Protein AF-A0A949ETJ1-F1 (afdb_monomer)

Structure (mmCIF, N/CA/C/O backbone):
data_AF-A0A949ETJ1-F1
#
_entry.id   AF-A0A949ETJ1-F1
#
loop_
_atom_site.group_PDB
_atom_site.id
_atom_site.type_symbol
_atom_site.label_atom_id
_atom_site.label_alt_id
_atom_site.label_comp_id
_atom_site.label_asym_id
_atom_site.label_entity_id
_atom_site.label_seq_id
_atom_site.pdbx_PDB_ins_code
_atom_site.Cartn_x
_atom_site.Cartn_y
_atom_site.Cartn_z
_atom_site.occupancy
_atom_site.B_iso_or_equiv
_atom_site.auth_seq_id
_atom_site.auth_comp_id
_atom_site.auth_asym_id
_atom_site.auth_atom_id
_atom_site.pdbx_PDB_model_num
ATOM 1 N N . PHE A 1 1 ? -1.949 -2.249 -16.784 1.00 83.88 1 PHE A N 1
ATOM 2 C CA . PHE A 1 1 ? -0.518 -2.565 -16.610 1.00 83.88 1 PHE A CA 1
ATOM 3 C C . PHE A 1 1 ? -0.394 -3.778 -15.706 1.00 83.88 1 PHE A C 1
ATOM 5 O O . PHE A 1 1 ? -0.874 -3.738 -14.574 1.00 83.88 1 PHE A O 1
ATOM 12 N N . ASP A 1 2 ? 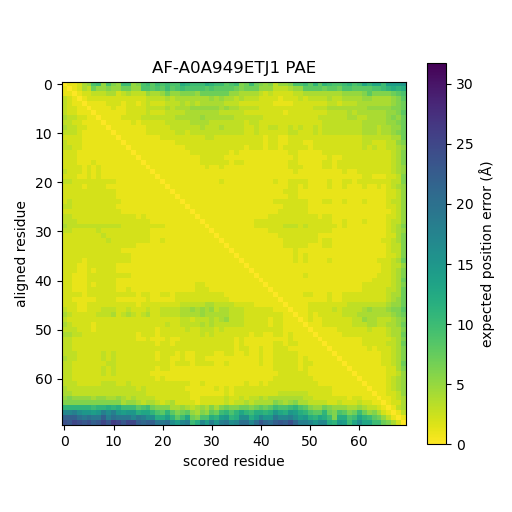0.206 -4.834 -16.227 1.00 91.00 2 ASP A N 1
ATOM 13 C CA . ASP A 1 2 ? 0.381 -6.168 -15.641 1.00 91.00 2 ASP A CA 1
ATOM 14 C C . ASP A 1 2 ? 1.839 -6.471 -15.243 1.00 91.00 2 ASP A C 1
ATOM 16 O O . ASP A 1 2 ? 2.090 -7.457 -14.557 1.00 91.00 2 ASP A O 1
ATOM 20 N N . GLY A 1 3 ? 2.789 -5.601 -15.599 1.00 93.62 3 GLY A N 1
ATOM 21 C CA . GLY A 1 3 ? 4.198 -5.749 -15.238 1.00 93.62 3 GLY A CA 1
ATOM 22 C C . GLY A 1 3 ? 4.545 -5.386 -13.788 1.00 93.62 3 GLY A C 1
ATOM 23 O O . GLY A 1 3 ? 3.699 -4.987 -12.982 1.00 93.62 3 GLY A O 1
ATOM 24 N N . VAL A 1 4 ? 5.842 -5.485 -13.489 1.00 96.62 4 VAL A N 1
ATOM 25 C CA . VAL A 1 4 ? 6.458 -5.089 -12.214 1.00 96.62 4 VAL A CA 1
ATOM 26 C C . VAL A 1 4 ? 7.217 -3.764 -12.354 1.00 96.62 4 VAL A C 1
ATOM 28 O O . VAL A 1 4 ? 7.716 -3.413 -13.421 1.00 96.62 4 VAL A O 1
ATOM 31 N N . LEU A 1 5 ? 7.338 -3.035 -11.251 1.00 96.81 5 LEU A N 1
ATOM 32 C CA . LEU A 1 5 ? 8.181 -1.860 -11.063 1.00 96.81 5 LEU A CA 1
ATOM 33 C C . LEU A 1 5 ? 9.341 -2.214 -10.130 1.00 96.81 5 LEU A C 1
ATOM 35 O O . LEU A 1 5 ? 9.322 -1.941 -8.931 1.00 96.81 5 LEU A O 1
ATOM 39 N N . LEU A 1 6 ? 10.383 -2.809 -10.705 1.00 93.62 6 LEU A N 1
ATOM 40 C CA . LEU A 1 6 ? 11.583 -3.196 -9.968 1.00 93.62 6 LEU A CA 1
ATOM 41 C C . LEU A 1 6 ? 12.218 -1.985 -9.265 1.00 93.62 6 LEU A C 1
ATOM 43 O O . LEU A 1 6 ? 12.510 -0.966 -9.899 1.00 93.62 6 LEU A O 1
ATOM 47 N N . TRP A 1 7 ? 12.510 -2.126 -7.970 1.00 93.88 7 TRP A N 1
ATOM 48 C CA . TRP A 1 7 ? 13.176 -1.104 -7.149 1.00 93.88 7 TRP A CA 1
ATOM 49 C C . TRP A 1 7 ? 14.564 -0.679 -7.663 1.00 93.88 7 TRP A C 1
ATOM 51 O O . TRP A 1 7 ? 15.010 0.454 -7.437 1.00 93.88 7 TRP A O 1
ATOM 61 N N . GLY A 1 8 ? 15.254 -1.588 -8.362 1.00 95.06 8 GLY A N 1
ATOM 62 C CA . GLY A 1 8 ? 16.561 -1.335 -8.971 1.00 95.06 8 GLY A CA 1
ATOM 63 C C . GLY A 1 8 ? 16.538 -0.210 -10.010 1.00 95.06 8 GLY A C 1
ATOM 64 O O . GLY A 1 8 ? 17.524 0.508 -10.151 1.00 95.06 8 GLY A O 1
ATOM 65 N N . HIS A 1 9 ? 15.399 0.019 -10.671 1.00 96.38 9 HIS A N 1
ATOM 66 C CA . HIS A 1 9 ? 15.237 1.135 -11.598 1.00 96.38 9 HIS A CA 1
ATOM 67 C C . HIS A 1 9 ? 14.933 2.409 -10.811 1.00 96.38 9 HIS A C 1
ATOM 69 O O . HIS A 1 9 ? 13.839 2.587 -10.275 1.00 96.38 9 HIS A O 1
ATOM 75 N N . ILE A 1 10 ? 15.908 3.317 -10.753 1.00 96.94 10 ILE A N 1
ATOM 76 C CA . ILE A 1 10 ? 15.852 4.506 -9.893 1.00 96.94 10 ILE A CA 1
ATOM 77 C C . ILE A 1 10 ? 14.605 5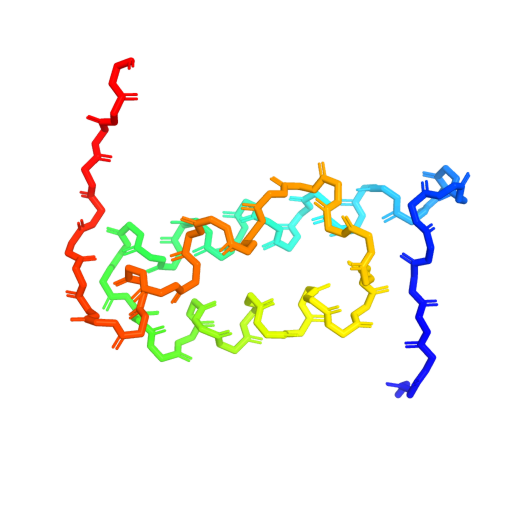.375 -10.128 1.00 96.94 10 ILE A C 1
ATOM 79 O O . ILE A 1 10 ? 14.025 5.881 -9.168 1.00 96.94 10 ILE A O 1
ATOM 83 N N . ASN A 1 11 ? 14.131 5.452 -11.373 1.00 97.81 11 ASN A N 1
ATOM 84 C CA . ASN A 1 11 ? 12.956 6.235 -11.760 1.00 97.81 11 ASN A CA 1
ATOM 85 C C . ASN A 1 11 ? 11.627 5.666 -11.230 1.00 97.81 11 ASN A C 1
ATOM 87 O O . ASN A 1 11 ? 10.646 6.398 -11.155 1.00 97.81 11 ASN A O 1
ATOM 91 N N . ASN A 1 12 ? 11.582 4.400 -10.799 1.00 97.50 12 ASN A N 1
ATOM 92 C CA . ASN A 1 12 ? 10.385 3.807 -10.190 1.00 97.50 12 ASN A CA 1
ATOM 93 C C . ASN A 1 12 ? 10.213 4.221 -8.722 1.00 97.50 12 ASN A C 1
ATOM 95 O O . ASN A 1 12 ? 9.105 4.200 -8.182 1.00 97.50 12 ASN A O 1
ATOM 99 N N . ARG A 1 13 ? 11.309 4.587 -8.046 1.00 97.56 13 ARG A N 1
ATOM 100 C CA . ARG A 1 13 ? 11.321 4.806 -6.593 1.00 97.56 13 ARG A CA 1
ATOM 101 C C . ARG A 1 13 ? 10.393 5.933 -6.137 1.00 97.56 13 ARG A C 1
ATOM 103 O O . ARG A 1 13 ? 9.723 5.713 -5.128 1.00 97.56 13 ARG A O 1
ATOM 110 N N . PRO A 1 14 ? 10.306 7.095 -6.818 1.00 98.25 14 PRO A N 1
ATOM 111 C CA . PRO A 1 14 ? 9.380 8.151 -6.413 1.00 98.25 14 PRO A CA 1
ATOM 112 C C . PRO A 1 14 ? 7.926 7.670 -6.385 1.00 98.25 14 PRO A C 1
ATOM 114 O O . PRO A 1 14 ? 7.228 7.891 -5.399 1.00 98.25 14 PRO A O 1
ATOM 117 N N . PHE A 1 15 ? 7.496 6.932 -7.413 1.00 97.88 15 PHE A N 1
ATOM 118 C CA . PHE A 1 15 ? 6.141 6.389 -7.482 1.00 97.88 15 PHE A CA 1
ATOM 119 C C . PHE A 1 15 ? 5.875 5.365 -6.371 1.00 97.88 15 PHE A C 1
ATOM 121 O O . PHE A 1 15 ? 4.895 5.490 -5.639 1.00 97.88 15 PHE A O 1
ATOM 128 N N . LEU A 1 16 ? 6.776 4.395 -6.177 1.00 98.00 16 LEU A N 1
ATOM 129 C CA . LEU A 1 16 ? 6.619 3.385 -5.126 1.00 98.00 16 LEU A CA 1
ATOM 130 C C . LEU A 1 16 ? 6.637 3.999 -3.710 1.00 98.00 16 LEU A C 1
ATOM 132 O O . LEU A 1 16 ? 5.918 3.537 -2.830 1.00 98.00 16 LEU A O 1
ATOM 136 N N . ARG A 1 17 ? 7.443 5.046 -3.474 1.00 98.38 17 ARG A N 1
ATOM 137 C CA . ARG A 1 17 ? 7.445 5.794 -2.202 1.00 98.38 17 ARG A CA 1
ATOM 138 C C . ARG A 1 17 ? 6.135 6.551 -1.991 1.00 98.38 17 ARG A C 1
ATOM 140 O O . ARG A 1 17 ? 5.609 6.524 -0.886 1.00 98.38 17 ARG A O 1
ATOM 147 N N . CYS A 1 18 ? 5.604 7.178 -3.040 1.00 98.50 18 CYS A N 1
ATOM 148 C CA . CYS A 1 18 ? 4.312 7.858 -2.986 1.00 98.50 18 CYS A CA 1
ATOM 149 C C . CYS A 1 18 ? 3.184 6.882 -2.622 1.00 98.50 18 CYS A C 1
ATOM 151 O O . CYS A 1 18 ? 2.425 7.150 -1.694 1.00 98.50 18 CYS A O 1
ATOM 153 N N . MET A 1 19 ? 3.129 5.714 -3.273 1.00 98.44 19 MET A N 1
ATOM 154 C CA . MET A 1 19 ? 2.159 4.669 -2.923 1.00 98.44 19 MET A CA 1
ATOM 155 C C . MET A 1 19 ? 2.295 4.213 -1.467 1.00 98.44 19 MET A C 1
ATOM 157 O O . MET A 1 19 ? 1.281 4.074 -0.789 1.00 98.44 19 MET A O 1
ATOM 161 N N . HIS A 1 20 ? 3.524 4.038 -0.966 1.00 98.50 20 HIS A N 1
ATOM 162 C CA . HIS A 1 20 ? 3.752 3.650 0.428 1.00 98.50 20 HIS A CA 1
ATOM 163 C C . HIS A 1 20 ? 3.160 4.670 1.402 1.00 98.50 20 HIS A C 1
ATOM 165 O O . HIS A 1 20 ? 2.351 4.318 2.256 1.00 98.50 20 HIS A O 1
ATOM 171 N N . SER A 1 21 ? 3.519 5.947 1.237 1.00 98.44 21 SER A N 1
ATOM 172 C CA . SER A 1 21 ? 2.995 7.030 2.071 1.00 98.44 21 SER A CA 1
ATOM 173 C C . SER A 1 21 ? 1.477 7.156 1.958 1.00 98.44 21 SER A C 1
ATOM 175 O O . SER A 1 21 ? 0.812 7.389 2.962 1.00 98.44 21 SER A O 1
ATOM 177 N N . TYR A 1 22 ? 0.911 6.954 0.767 1.00 98.75 22 TYR A N 1
ATOM 178 C CA . TYR A 1 22 ? -0.535 6.970 0.573 1.00 98.75 22 TYR A CA 1
ATOM 179 C C . TYR A 1 22 ? -1.238 5.834 1.330 1.00 98.75 22 TYR A C 1
ATOM 181 O O . TYR A 1 22 ? -2.198 6.100 2.052 1.00 98.75 22 TYR A O 1
ATOM 189 N N . GLY A 1 23 ? -0.730 4.600 1.243 1.00 98.62 23 GLY A N 1
ATOM 190 C CA . GLY A 1 23 ? -1.255 3.458 2.000 1.00 98.62 23 GLY A CA 1
ATOM 191 C C . GLY A 1 23 ? -1.180 3.672 3.515 1.00 98.62 23 GLY A C 1
ATOM 192 O O . GLY A 1 23 ? -2.159 3.436 4.219 1.00 98.62 23 GLY A O 1
ATOM 193 N N . LEU A 1 24 ? -0.070 4.229 4.012 1.00 98.12 24 LEU A N 1
ATOM 194 C CA . LEU A 1 24 ? 0.075 4.609 5.423 1.00 98.12 24 LEU A CA 1
ATOM 195 C C . LEU A 1 24 ? -0.950 5.669 5.854 1.00 98.12 24 LEU A C 1
ATOM 197 O O . LEU A 1 24 ? -1.546 5.545 6.921 1.00 98.12 24 LEU A O 1
AT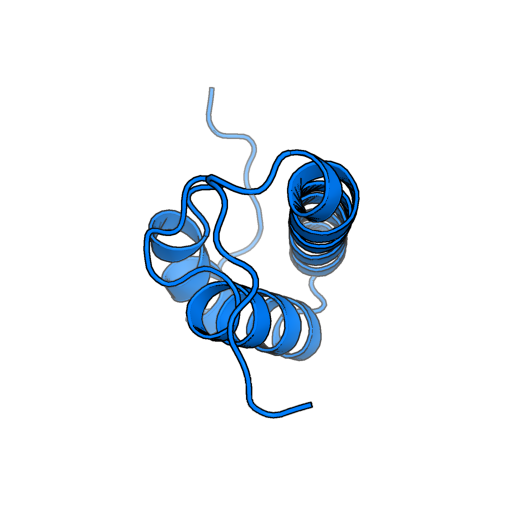OM 201 N N . CYS A 1 25 ? -1.186 6.699 5.037 1.00 98.38 25 CYS A N 1
ATOM 202 C CA . CYS A 1 25 ? -2.202 7.714 5.325 1.00 98.38 25 CYS A CA 1
ATOM 203 C C . CYS A 1 25 ? -3.613 7.115 5.362 1.00 98.38 25 CYS A C 1
ATOM 205 O O . CYS A 1 25 ? -4.386 7.439 6.259 1.00 98.38 25 CYS A O 1
ATOM 207 N N . LEU A 1 26 ? -3.952 6.233 4.418 1.00 98.75 26 LEU A N 1
ATOM 208 C CA . LEU A 1 26 ? -5.238 5.532 4.413 1.00 98.75 26 LEU A CA 1
ATOM 209 C C . LEU A 1 26 ? -5.417 4.688 5.678 1.00 98.75 26 LEU A C 1
ATOM 211 O O . LEU A 1 26 ? -6.466 4.766 6.315 1.00 98.75 26 LEU A O 1
ATOM 215 N N . TRP A 1 27 ? -4.382 3.947 6.077 1.00 98.31 27 TRP A N 1
ATOM 216 C CA . TRP A 1 27 ? -4.413 3.143 7.294 1.00 98.31 27 TRP A CA 1
ATOM 217 C C . TRP A 1 27 ? -4.603 4.008 8.548 1.00 98.31 27 TRP A C 1
ATOM 219 O O . TRP A 1 27 ? -5.504 3.741 9.342 1.00 98.31 27 TRP A O 1
ATOM 229 N N . ARG A 1 28 ? -3.854 5.112 8.679 1.00 97.56 28 ARG A N 1
ATOM 230 C CA . ARG A 1 28 ? -4.009 6.090 9.775 1.00 97.56 28 ARG A CA 1
ATOM 231 C C . ARG A 1 28 ? -5.400 6.723 9.840 1.00 97.56 28 ARG A C 1
ATOM 233 O O . ARG A 1 28 ? -5.856 7.083 10.917 1.00 97.56 28 ARG A O 1
ATOM 240 N N . LEU A 1 29 ? -6.080 6.853 8.702 1.00 98.12 29 LEU A N 1
ATOM 241 C CA . LEU A 1 29 ? -7.456 7.350 8.613 1.00 98.12 29 LEU A CA 1
ATOM 242 C C . LEU A 1 29 ? -8.518 6.262 8.865 1.00 98.12 29 LEU A C 1
ATOM 244 O O . LEU A 1 29 ? -9.706 6.537 8.715 1.00 98.12 29 LEU A O 1
ATOM 248 N N . GLY A 1 30 ? -8.124 5.024 9.187 1.00 98.00 30 GLY A N 1
ATOM 249 C CA . GLY A 1 30 ? -9.045 3.895 9.360 1.00 98.00 30 GLY A CA 1
ATOM 250 C C . GLY A 1 30 ? -9.670 3.391 8.052 1.00 98.00 30 GLY A C 1
ATOM 251 O O . GLY A 1 30 ? -10.634 2.625 8.071 1.00 98.00 30 GLY A O 1
ATOM 252 N N . ARG A 1 31 ? -9.139 3.799 6.892 1.00 98.69 31 ARG A N 1
ATOM 253 C CA . ARG A 1 31 ? -9.616 3.387 5.560 1.00 98.69 31 ARG A CA 1
ATOM 254 C C . ARG A 1 31 ? -8.968 2.059 5.156 1.00 98.69 31 ARG A C 1
ATOM 256 O O . ARG A 1 31 ? -8.216 1.994 4.185 1.00 98.69 31 ARG A O 1
ATOM 263 N N . PHE A 1 32 ? -9.247 1.010 5.932 1.00 98.69 32 PHE A N 1
ATOM 264 C CA . PHE A 1 32 ? -8.576 -0.294 5.841 1.00 98.69 32 PHE A CA 1
ATOM 265 C C . PHE A 1 32 ? -8.658 -0.932 4.453 1.00 98.69 32 PHE A C 1
ATOM 267 O O . PHE A 1 32 ? -7.628 -1.285 3.889 1.00 98.69 32 PHE A O 1
ATOM 274 N N . ASP A 1 33 ? -9.853 -0.993 3.861 1.00 98.75 33 ASP A N 1
ATOM 275 C CA . ASP A 1 33 ? -10.053 -1.660 2.565 1.00 98.75 33 ASP A CA 1
ATOM 276 C C . ASP A 1 33 ? -9.284 -0.958 1.427 1.00 98.75 33 ASP A C 1
ATOM 278 O O . ASP A 1 33 ? -8.904 -1.571 0.432 1.00 98.75 33 ASP A O 1
ATOM 282 N N . GLU A 1 34 ? -9.043 0.349 1.547 1.00 98.81 34 GLU A N 1
ATOM 283 C CA . GLU A 1 34 ? -8.267 1.112 0.567 1.00 98.81 34 GLU A CA 1
ATOM 284 C C . GLU A 1 34 ? -6.764 0.978 0.809 1.00 98.81 34 GLU A C 1
ATOM 286 O O . GLU A 1 34 ? -6.002 0.843 -0.150 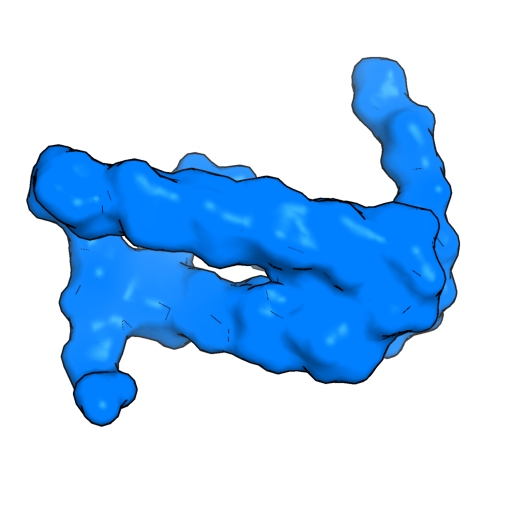1.00 98.81 34 GLU A O 1
ATOM 291 N N . ALA A 1 35 ? -6.341 0.981 2.076 1.00 98.81 35 ALA A N 1
ATOM 292 C CA . ALA A 1 35 ? -4.956 0.733 2.454 1.00 98.81 35 ALA A CA 1
ATOM 293 C C . ALA A 1 35 ? -4.500 -0.662 1.997 1.00 98.81 35 ALA A C 1
ATOM 295 O O . ALA A 1 35 ? -3.440 -0.777 1.383 1.00 98.81 35 ALA A O 1
ATOM 296 N N . GLU A 1 36 ? -5.329 -1.692 2.201 1.00 98.75 36 GLU A N 1
ATOM 297 C CA . GLU A 1 36 ? -5.060 -3.060 1.746 1.00 98.75 36 GLU A CA 1
ATOM 298 C C . GLU A 1 36 ? -4.859 -3.105 0.229 1.00 98.75 36 GLU A C 1
ATOM 300 O O . GLU A 1 36 ? -3.835 -3.593 -0.237 1.00 98.75 36 GLU A O 1
ATOM 305 N N . ARG A 1 37 ? -5.770 -2.507 -0.554 1.00 98.75 37 ARG A N 1
ATOM 306 C CA . ARG A 1 37 ? -5.647 -2.467 -2.024 1.00 98.75 37 ARG A CA 1
ATOM 307 C C . ARG A 1 37 ? -4.351 -1.811 -2.489 1.00 98.75 37 ARG A C 1
ATOM 309 O O . ARG A 1 37 ? -3.747 -2.269 -3.459 1.00 98.75 37 ARG A O 1
ATOM 316 N N . VAL A 1 38 ? -3.933 -0.726 -1.834 1.00 98.69 38 VAL A N 1
ATOM 317 C CA . VAL A 1 38 ? -2.659 -0.062 -2.143 1.00 98.69 38 VAL A CA 1
ATOM 318 C C . VAL A 1 38 ? -1.498 -0.992 -1.815 1.00 98.69 38 VAL A C 1
ATOM 320 O O . VAL A 1 38 ? -0.619 -1.180 -2.654 1.00 98.69 38 VAL A O 1
ATOM 323 N N . PHE A 1 39 ? -1.503 -1.604 -0.634 1.00 98.62 39 PHE A N 1
ATOM 324 C CA . PHE A 1 39 ? -0.440 -2.488 -0.175 1.00 98.62 39 PHE A CA 1
ATOM 325 C C . PHE A 1 39 ? -0.317 -3.773 -1.002 1.00 98.62 39 PHE A C 1
ATOM 327 O O . PHE A 1 39 ? 0.786 -4.095 -1.444 1.00 98.62 39 PHE A O 1
ATOM 334 N N . ASP A 1 40 ? -1.419 -4.432 -1.349 1.00 98.44 40 ASP A N 1
ATOM 335 C CA . ASP A 1 40 ? -1.417 -5.564 -2.282 1.00 98.44 40 ASP A CA 1
ATOM 336 C C . ASP A 1 40 ? -0.875 -5.161 -3.654 1.00 98.44 40 ASP A C 1
ATOM 338 O O . ASP A 1 40 ? -0.047 -5.857 -4.253 1.00 98.44 40 ASP A O 1
ATOM 342 N N . ARG A 1 41 ? -1.277 -3.984 -4.151 1.00 98.06 41 ARG A N 1
ATOM 343 C CA . ARG A 1 41 ? -0.754 -3.475 -5.419 1.00 98.06 41 ARG A CA 1
ATOM 344 C C . ARG A 1 41 ? 0.743 -3.188 -5.336 1.00 98.06 41 ARG A C 1
ATOM 346 O O . ARG A 1 41 ? 1.452 -3.420 -6.316 1.00 98.06 41 ARG A O 1
ATOM 353 N N . MET A 1 42 ? 1.236 -2.714 -4.195 1.00 98.06 42 MET A N 1
ATOM 354 C CA . MET A 1 42 ? 2.665 -2.525 -3.959 1.00 98.06 42 MET A CA 1
ATOM 355 C C . MET A 1 42 ? 3.435 -3.844 -3.961 1.00 98.06 42 MET A C 1
ATOM 357 O O . MET A 1 42 ? 4.484 -3.894 -4.596 1.00 98.06 42 MET A O 1
ATOM 361 N N . LEU A 1 43 ? 2.915 -4.899 -3.326 1.00 97.75 43 LEU A N 1
ATOM 362 C CA . LEU A 1 43 ? 3.539 -6.228 -3.325 1.00 97.75 43 LEU A CA 1
ATOM 363 C C . LEU A 1 43 ? 3.589 -6.838 -4.731 1.00 97.75 43 LEU A C 1
ATOM 365 O O . LEU A 1 43 ? 4.588 -7.453 -5.098 1.00 97.75 43 LEU A O 1
ATOM 369 N N . TRP A 1 44 ? 2.562 -6.600 -5.553 1.00 97.56 44 TRP A N 1
ATOM 370 C CA . TRP A 1 44 ? 2.589 -6.983 -6.966 1.00 97.56 44 TRP A CA 1
ATOM 371 C C . TRP A 1 44 ? 3.648 -6.206 -7.756 1.00 97.56 44 TRP A C 1
ATOM 373 O O . TRP A 1 44 ? 4.433 -6.783 -8.505 1.00 97.56 44 TRP A O 1
ATOM 383 N N . LEU A 1 45 ? 3.663 -4.876 -7.621 1.00 97.69 45 LEU A N 1
ATOM 384 C CA . LEU A 1 45 ? 4.542 -4.014 -8.410 1.00 97.69 45 LEU A CA 1
ATOM 385 C 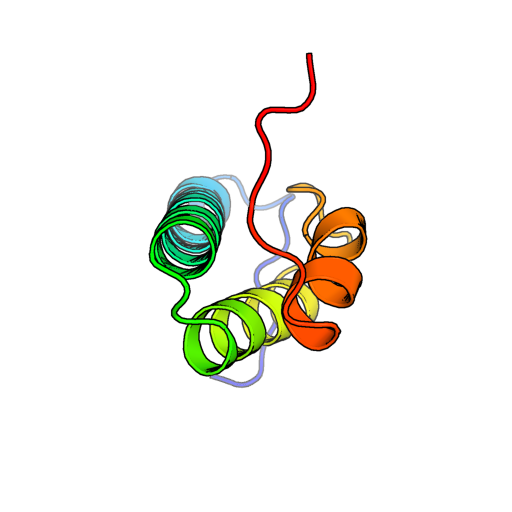C . LEU A 1 45 ? 6.006 -4.128 -7.971 1.00 97.69 45 LEU A C 1
ATOM 387 O O . LEU A 1 45 ? 6.886 -4.087 -8.820 1.00 97.69 45 LEU A O 1
ATOM 391 N N . ASN A 1 46 ? 6.293 -4.283 -6.682 1.00 96.62 46 ASN A N 1
ATOM 392 C CA . ASN A 1 46 ? 7.646 -4.427 -6.156 1.00 96.62 46 ASN A CA 1
ATOM 393 C C . ASN A 1 46 ? 7.765 -5.705 -5.305 1.00 96.62 46 ASN A C 1
ATOM 395 O O . ASN A 1 46 ? 7.736 -5.605 -4.079 1.00 96.62 46 ASN A O 1
ATOM 399 N N . PRO A 1 47 ? 7.957 -6.891 -5.919 1.00 94.44 47 PRO A N 1
ATOM 400 C CA . PRO A 1 47 ? 7.979 -8.170 -5.196 1.00 94.44 47 PRO A CA 1
ATOM 401 C C . PRO A 1 47 ? 9.050 -8.277 -4.101 1.00 94.44 47 PRO A C 1
ATOM 403 O O . PRO A 1 47 ? 8.871 -8.982 -3.113 1.00 94.44 47 PRO A O 1
ATOM 406 N N . THR A 1 48 ? 10.173 -7.565 -4.248 1.00 95.00 48 THR A N 1
ATOM 407 C CA . THR A 1 48 ? 11.231 -7.509 -3.224 1.00 95.00 48 THR A CA 1
ATOM 408 C C . THR A 1 48 ? 10.785 -6.744 -1.971 1.00 95.00 48 THR A C 1
ATOM 410 O O . THR A 1 48 ? 11.365 -6.927 -0.896 1.00 95.00 48 THR A O 1
ATOM 413 N N . ASP A 1 49 ? 9.763 -5.895 -2.119 1.00 96.44 49 ASP A N 1
ATOM 414 C CA . ASP A 1 49 ? 9.171 -5.036 -1.100 1.00 96.44 49 ASP A CA 1
ATOM 415 C C . ASP A 1 49 ? 10.221 -4.271 -0.286 1.00 96.44 49 ASP A C 1
ATOM 417 O O . ASP A 1 49 ? 10.421 -4.451 0.917 1.00 96.44 49 ASP A O 1
ATOM 421 N N . ASN A 1 50 ? 10.948 -3.402 -0.985 1.00 96.88 50 ASN A N 1
ATOM 422 C CA . ASN A 1 50 ? 11.979 -2.560 -0.379 1.00 96.88 50 ASN A CA 1
ATOM 423 C C . ASN A 1 50 ? 11.406 -1.481 0.552 1.00 96.88 50 ASN A C 1
ATOM 425 O O . ASN A 1 50 ? 12.170 -0.827 1.256 1.00 96.88 50 ASN A O 1
ATOM 429 N N . GLN A 1 51 ? 10.090 -1.270 0.527 1.00 96.25 51 GLN A N 1
ATOM 430 C CA . GLN A 1 51 ? 9.380 -0.336 1.392 1.00 96.25 51 GLN A CA 1
ATOM 431 C C . GLN A 1 51 ? 8.936 -0.985 2.703 1.00 96.25 51 GLN A C 1
ATOM 433 O O . GLN A 1 51 ? 8.744 -0.261 3.673 1.00 96.25 51 GLN A O 1
ATOM 438 N N . GLY A 1 52 ? 8.821 -2.314 2.746 1.00 97.19 52 GLY A N 1
ATOM 439 C CA . GLY A 1 52 ? 8.454 -3.055 3.949 1.00 97.19 52 GLY A CA 1
ATOM 440 C C . GLY A 1 52 ? 6.947 -3.185 4.169 1.00 97.19 52 GLY A C 1
ATOM 441 O O . GLY A 1 52 ? 6.524 -3.444 5.291 1.00 97.19 52 GLY A O 1
ATOM 442 N N . VAL A 1 53 ? 6.132 -3.045 3.121 1.00 97.75 53 VAL A N 1
ATOM 443 C CA . VAL A 1 53 ? 4.672 -3.203 3.190 1.00 97.75 53 VAL A CA 1
ATOM 444 C C . VAL A 1 53 ? 4.255 -4.598 3.674 1.00 97.75 53 VAL A C 1
ATOM 446 O O . VAL A 1 53 ? 3.240 -4.728 4.356 1.00 97.75 53 VAL A O 1
ATOM 449 N N . ARG A 1 54 ? 5.051 -5.641 3.407 1.00 97.69 54 ARG A N 1
ATOM 450 C CA . ARG A 1 54 ? 4.803 -7.016 3.874 1.00 97.69 54 ARG A CA 1
ATOM 451 C C . ARG A 1 54 ? 4.721 -7.138 5.394 1.00 97.69 54 ARG A C 1
ATOM 453 O O . ARG A 1 54 ? 4.127 -8.086 5.885 1.00 97.69 54 ARG A O 1
ATOM 460 N N . PHE A 1 55 ? 5.321 -6.199 6.127 1.00 96.56 55 PHE A N 1
ATOM 461 C CA . PHE A 1 55 ? 5.278 -6.166 7.589 1.00 96.56 55 PHE A CA 1
ATOM 462 C C . PHE A 1 55 ? 4.072 -5.390 8.132 1.00 96.56 55 PHE A C 1
ATOM 464 O O . PHE A 1 55 ? 3.830 -5.421 9.330 1.00 96.56 55 PHE A O 1
ATOM 471 N N . LEU A 1 56 ? 3.335 -4.687 7.265 1.00 96.75 56 LEU A N 1
ATOM 472 C CA . LEU A 1 56 ? 2.209 -3.826 7.636 1.00 96.75 56 LEU A CA 1
ATOM 473 C C . LEU A 1 56 ? 0.864 -4.399 7.178 1.00 96.75 56 LEU A C 1
ATOM 475 O O . LEU A 1 56 ? -0.160 -4.157 7.809 1.00 96.75 56 LEU A O 1
ATOM 479 N N . ILE A 1 57 ? 0.846 -5.129 6.059 1.00 97.88 57 ILE A N 1
ATOM 480 C CA . ILE A 1 57 ? -0.400 -5.515 5.386 1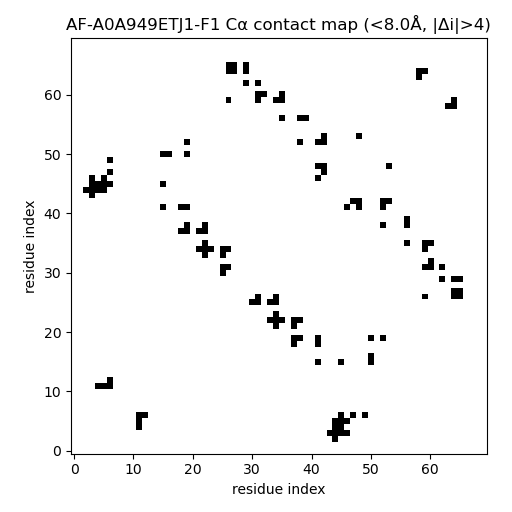.00 97.88 57 ILE A CA 1
ATOM 481 C C . ILE A 1 57 ? -1.296 -6.426 6.235 1.00 97.88 57 ILE A C 1
ATOM 483 O O . ILE A 1 57 ? -2.515 -6.310 6.154 1.00 97.88 57 ILE A O 1
ATOM 487 N N . GLU A 1 58 ? -0.721 -7.270 7.092 1.00 98.12 58 GLU A N 1
ATOM 488 C CA . GLU A 1 58 ? -1.501 -8.138 7.984 1.00 98.12 58 GLU A CA 1
ATOM 489 C C . GLU A 1 58 ? -2.219 -7.343 9.083 1.00 98.12 58 GLU A C 1
ATOM 491 O O . GLU A 1 58 ? -3.383 -7.621 9.367 1.00 98.12 58 GLU A O 1
ATOM 496 N N . ASP A 1 59 ? -1.596 -6.289 9.624 1.00 97.94 59 ASP A N 1
ATOM 497 C CA . ASP A 1 59 ? -2.256 -5.382 10.573 1.00 97.94 59 ASP A CA 1
ATOM 498 C C . ASP A 1 59 ? -3.416 -4.635 9.889 1.00 97.94 59 ASP A C 1
ATOM 500 O O . ASP A 1 59 ? -4.499 -4.493 10.460 1.00 97.94 59 ASP A O 1
ATOM 504 N N . VAL A 1 60 ? -3.230 -4.210 8.632 1.00 98.31 60 VAL A N 1
ATOM 505 C CA . VAL A 1 60 ? -4.303 -3.579 7.846 1.00 98.31 60 VAL A CA 1
ATOM 506 C C . VAL A 1 60 ? -5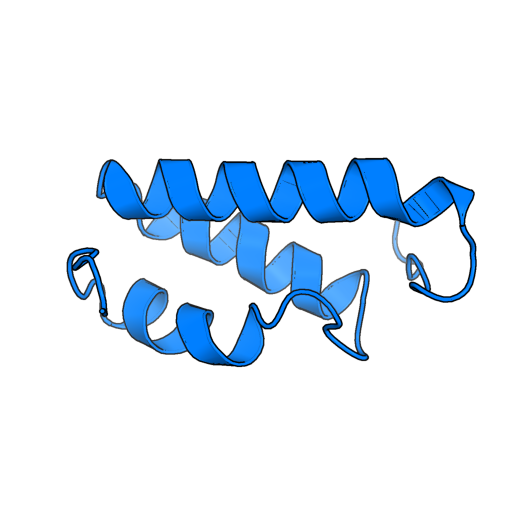.460 -4.545 7.592 1.00 98.31 60 VAL A C 1
ATOM 508 O O . VAL A 1 60 ? -6.615 -4.164 7.790 1.00 98.31 60 VAL A O 1
ATOM 511 N N . ARG A 1 61 ? -5.170 -5.792 7.203 1.00 98.38 61 ARG A N 1
ATOM 512 C CA . ARG A 1 61 ? -6.173 -6.849 6.978 1.00 98.38 61 ARG A CA 1
ATOM 513 C C . ARG A 1 61 ? -6.946 -7.194 8.243 1.00 98.38 61 ARG A C 1
ATOM 515 O O . ARG A 1 61 ? -8.164 -7.358 8.199 1.00 98.38 61 ARG A O 1
ATOM 522 N N . ALA A 1 62 ? -6.256 -7.237 9.379 1.00 98.25 62 ALA A N 1
ATOM 523 C CA . ALA A 1 62 ? -6.859 -7.426 10.693 1.00 98.25 62 ALA A CA 1
ATOM 524 C C . ALA A 1 62 ? -7.657 -6.200 11.179 1.00 98.25 62 ALA A C 1
ATOM 526 O O . ALA A 1 62 ? -8.305 -6.266 12.223 1.00 98.25 62 ALA A O 1
ATOM 527 N N . ARG A 1 63 ? -7.634 -5.088 10.427 1.00 98.00 63 ARG A N 1
ATOM 528 C CA . ARG A 1 63 ? -8.204 -3.787 10.808 1.00 98.00 6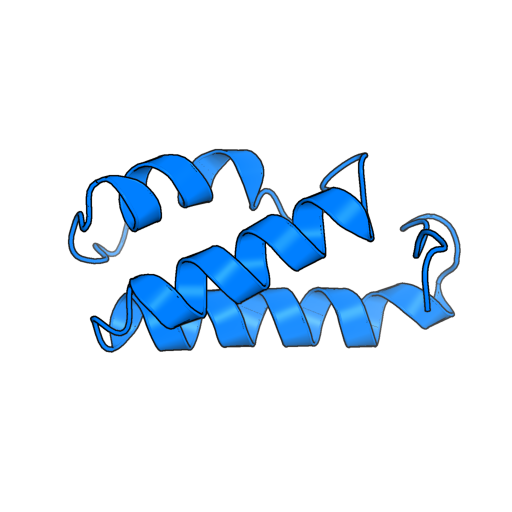3 ARG A CA 1
ATOM 529 C C . ARG A 1 63 ? -7.654 -3.278 12.147 1.00 98.00 63 ARG A C 1
ATOM 531 O O . ARG A 1 63 ? -8.346 -2.576 12.884 1.00 98.00 63 ARG A O 1
ATOM 538 N N . THR A 1 64 ? -6.402 -3.614 12.452 1.00 98.00 64 THR A N 1
ATOM 539 C CA . THR A 1 64 ? -5.680 -3.096 13.614 1.00 98.00 64 THR A CA 1
ATOM 540 C C . THR A 1 64 ? -5.461 -1.603 13.410 1.00 98.00 64 THR A C 1
ATOM 542 O O . THR A 1 64 ? -4.926 -1.190 12.380 1.00 98.00 64 THR A O 1
ATOM 545 N N . ALA A 1 65 ? -5.902 -0.772 14.357 1.00 95.75 65 ALA A N 1
ATOM 546 C CA . ALA A 1 65 ? -5.689 0.669 14.275 1.00 95.75 65 ALA A CA 1
ATOM 547 C C . ALA A 1 65 ? -4.189 0.983 14.193 1.00 95.75 65 ALA A C 1
ATOM 549 O O . ALA A 1 65 ? -3.367 0.295 14.794 1.00 95.75 65 ALA A O 1
ATOM 550 N N . TRP A 1 66 ? -3.833 2.010 13.422 1.00 94.62 66 TRP A N 1
ATOM 551 C CA . TRP A 1 66 ? -2.443 2.438 13.362 1.00 94.62 66 TRP A CA 1
ATOM 552 C C . TRP A 1 66 ? -2.009 2.981 14.727 1.00 94.62 66 TRP A C 1
ATOM 554 O O . TRP A 1 66 ? -2.666 3.864 15.278 1.00 94.62 66 TRP A O 1
ATOM 564 N N . GLU A 1 67 ? -0.878 2.488 15.218 1.00 89.88 67 GLU A N 1
ATOM 565 C CA . GLU A 1 67 ? -0.194 2.999 16.401 1.00 89.88 67 GLU A CA 1
ATOM 566 C C . GLU A 1 67 ? 1.205 3.461 15.994 1.00 89.88 67 GLU A C 1
ATOM 568 O O 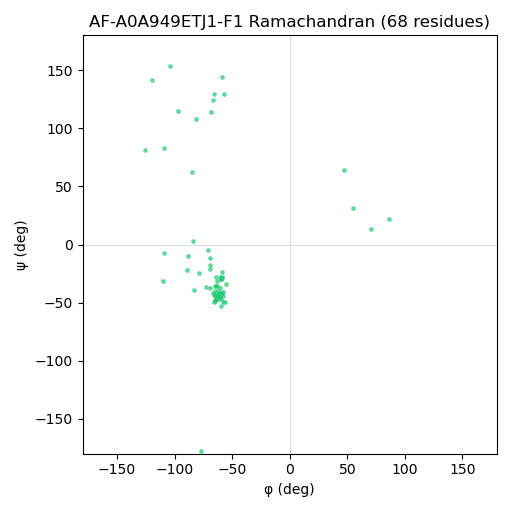. GLU A 1 67 ? 1.865 2.837 15.152 1.00 89.88 67 GLU A O 1
ATOM 573 N N . GLU A 1 68 ? 1.657 4.569 16.576 1.00 79.75 68 GLU A N 1
ATOM 574 C CA . GLU A 1 68 ? 3.049 4.978 16.452 1.00 79.75 68 GLU A CA 1
ATOM 575 C C . GLU A 1 68 ? 3.897 3.962 17.219 1.00 79.75 68 GLU A C 1
ATOM 577 O O . GLU A 1 68 ? 3.735 3.795 18.425 1.00 79.75 68 GLU A O 1
ATOM 582 N N . ARG A 1 69 ? 4.733 3.212 16.497 1.00 70.25 69 ARG A N 1
ATOM 583 C CA . ARG A 1 69 ? 5.703 2.299 17.102 1.00 70.25 69 ARG A CA 1
ATOM 584 C C . ARG A 1 69 ? 7.036 3.044 17.162 1.00 70.25 69 ARG A C 1
ATOM 586 O O . ARG A 1 69 ? 7.548 3.413 16.103 1.00 70.25 69 ARG A O 1
ATOM 593 N N . ASP A 1 70 ? 7.502 3.294 18.385 1.00 52.72 70 ASP A N 1
ATOM 594 C CA . ASP A 1 70 ? 8.780 3.950 18.708 1.00 52.72 70 ASP A CA 1
ATOM 595 C C . ASP A 1 70 ? 10.002 3.213 18.128 1.00 52.72 70 ASP A C 1
ATOM 597 O O . ASP A 1 70 ? 9.985 1.956 18.078 1.00 52.72 70 ASP A O 1
#

Radius of gyration: 11.96 Å; Cα contacts (8 Å, |Δi|>4): 72; chains: 1; bounding box: 27×16×35 Å

Sequence (70 aa):
FDGVLLWGHINNRPFLRCMHSYGLCLWRLGRFDEAERVFDRMLWLNPTDNQGVRFLIEDVRARTAWEERD

Secondary structure (DSSP, 8-state):
--S---TTSGGGHHHHHHHHHHHHHHHHTT-HHHHHHHHHHHHHH-TT-TT-GGGTHHHHHTTPPP----

Mean predicted aligned error: 2.64 Å

Solvent-accessible surface area (backbone atoms only — not comparable to full-atom values): 4154 Å² total; per-residue (Å²): 137,88,73,67,49,56,72,87,45,70,86,44,42,66,58,56,51,50,50,49,55,50,24,51,51,28,34,67,69,67,38,31,76,58,17,39,55,44,44,55,49,44,47,61,28,24,74,86,41,94,84,47,52,84,80,45,47,63,44,34,73,69,61,51,77,70,71,92,79,133

Foldseek 3Di:
DQAAAEVVPVVSVVVLVVLLVVLVVCLQVLVLVVSLVSLVVSCRRYVVPPVCSVVVNVCSVVSPRDDDDD

pLDDT: mean 95.82, std 6.83, range [52.72, 98.81]

Nearest PDB structures (foldseek):
  2vgx-assembly1_A  TM=9.112E-01  e=5.163E-01  Yersinia enterocolitica
  7qij-assembly2_QC  TM=7.654E-01  e=3.246E+00  Yersinia enterocolitica
  8qbt-assembly1_2  TM=6.760E-01  e=4.410E+00  Escherichia coli BW25113
  6wd4-assembly1_Y  TM=5.755E-01  e=2.540E+00  Escherichia coli